Protein AF-A0A2N6EZI2-F1 (afdb_monomer_lite)

Secondary structure (DSSP, 8-state):
-------------TTHHHHHHHHT--EEEEETTTTEEEEEEEETTEEEEEEEE-SSEEEEEEETTEEEEEEPP-

Sequence (74 aa):
MEKKNQQIKFNYPDSLVPWLEKTKTTIIMSTYQTGKIMIIGQYDGQLDIRYKNFPRPMGMYAHKNLIWAGLGHG

Structure (mmCIF, N/CA/C/O backbone):
data_AF-A0A2N6EZI2-F1
#
_entry.id   AF-A0A2N6EZI2-F1
#
loop_
_atom_site.group_PDB
_atom_site.id
_atom_site.type_symbol
_atom_site.label_atom_id
_atom_site.label_alt_id
_atom_site.label_comp_id
_atom_site.label_asym_id
_atom_site.label_entity_id
_atom_site.label_seq_id
_atom_site.pdbx_PDB_ins_code
_atom_site.Cartn_x
_atom_site.Cartn_y
_atom_site.Cartn_z
_atom_site.occupancy
_atom_site.B_iso_or_equiv
_atom_site.auth_seq_id
_atom_site.auth_comp_id
_atom_site.auth_asym_id
_atom_site.auth_atom_id
_atom_site.pdbx_PDB_model_num
ATOM 1 N N . MET A 1 1 ? -1.953 -25.231 -18.574 1.00 43.41 1 MET A N 1
ATOM 2 C CA . MET A 1 1 ? -1.026 -25.201 -17.422 1.00 43.41 1 MET A CA 1
ATOM 3 C C . MET A 1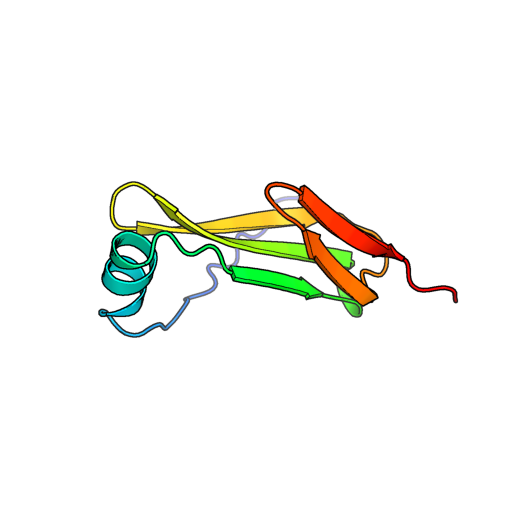 1 ? -1.806 -24.727 -16.210 1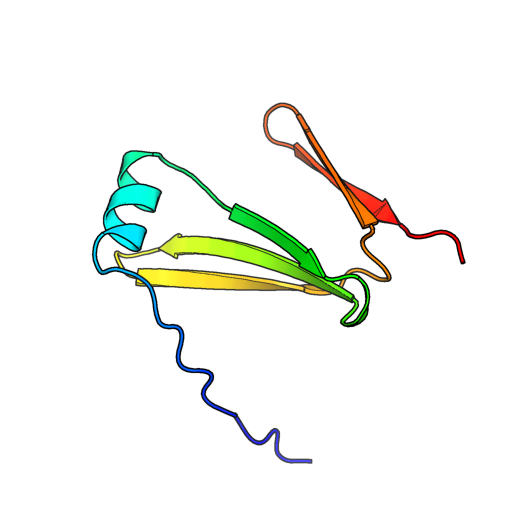.00 43.41 1 MET A C 1
ATOM 5 O O . MET A 1 1 ? -2.224 -23.576 -16.191 1.00 43.41 1 MET A O 1
ATOM 9 N N . GLU A 1 2 ? -2.069 -25.611 -15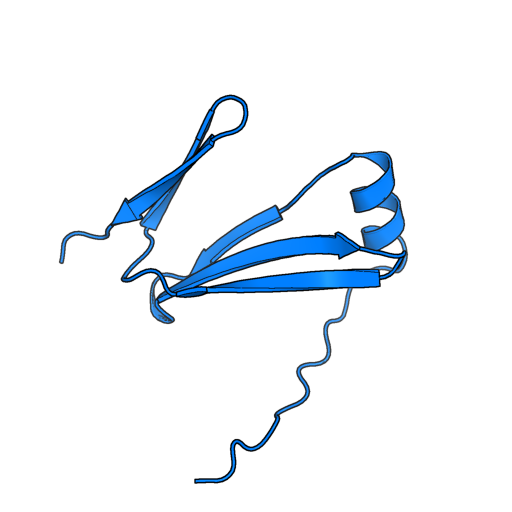.250 1.00 47.53 2 GLU A N 1
ATOM 10 C CA . GLU A 1 2 ? -2.655 -25.230 -13.959 1.00 47.53 2 GLU A CA 1
ATOM 11 C C . GLU A 1 2 ? -1.721 -24.242 -13.252 1.00 47.53 2 GLU A C 1
ATOM 13 O O . GLU A 1 2 ? -0.546 -24.538 -13.019 1.00 47.53 2 GLU A O 1
ATOM 18 N N . LYS A 1 3 ? -2.224 -23.047 -12.920 1.00 57.00 3 LYS A N 1
ATOM 19 C CA . LYS A 1 3 ? -1.514 -22.145 -12.012 1.00 57.00 3 LYS A CA 1
ATOM 20 C C . LYS A 1 3 ? -1.522 -22.804 -10.636 1.00 57.00 3 LYS A C 1
ATOM 22 O O . LYS A 1 3 ? -2.540 -22.779 -9.953 1.00 57.00 3 LYS A O 1
ATOM 27 N N . LYS A 1 4 ? -0.394 -23.386 -10.224 1.00 56.75 4 LYS A N 1
ATOM 28 C CA . LYS A 1 4 ? -0.176 -23.757 -8.822 1.00 56.75 4 LYS A CA 1
ATOM 29 C C . LYS A 1 4 ? -0.307 -22.484 -7.982 1.00 56.75 4 LYS A C 1
ATOM 31 O O . LYS A 1 4 ? 0.586 -21.641 -8.007 1.00 56.75 4 LYS A O 1
ATOM 36 N N . ASN A 1 5 ? -1.427 -22.326 -7.280 1.00 63.31 5 ASN A N 1
ATOM 37 C CA . ASN A 1 5 ? -1.587 -21.267 -6.292 1.00 63.31 5 ASN A CA 1
ATOM 38 C C . ASN A 1 5 ? -0.629 -21.565 -5.136 1.00 63.31 5 ASN A C 1
ATOM 40 O O . ASN A 1 5 ? -0.874 -22.455 -4.326 1.00 63.31 5 ASN A O 1
ATOM 44 N N . GLN A 1 6 ? 0.486 -20.842 -5.077 1.00 63.91 6 GLN A N 1
ATOM 45 C CA . GLN A 1 6 ? 1.307 -20.799 -3.876 1.00 63.91 6 GLN A CA 1
ATOM 46 C C . GLN A 1 6 ? 0.695 -19.777 -2.925 1.00 63.91 6 GLN A C 1
ATOM 48 O O . GLN A 1 6 ? 0.639 -18.586 -3.229 1.00 63.91 6 GLN A O 1
ATOM 53 N N . GLN A 1 7 ? 0.217 -20.250 -1.777 1.00 66.06 7 GLN A N 1
ATOM 54 C CA . GLN A 1 7 ? -0.258 -19.377 -0.716 1.00 66.06 7 GLN A CA 1
ATOM 55 C C . GLN A 1 7 ? 0.953 -18.724 -0.043 1.00 66.06 7 GLN A C 1
ATOM 57 O O . GLN A 1 7 ? 1.670 -19.357 0.731 1.00 66.06 7 GLN A O 1
ATOM 62 N N . ILE A 1 8 ? 1.197 -17.454 -0.358 1.00 74.19 8 ILE A N 1
ATOM 63 C CA . ILE A 1 8 ? 2.194 -16.644 0.343 1.00 74.19 8 ILE A CA 1
ATOM 64 C C . ILE A 1 8 ? 1.557 -16.195 1.659 1.00 74.19 8 ILE A C 1
ATOM 66 O O . ILE A 1 8 ? 0.566 -15.466 1.652 1.00 74.19 8 ILE A O 1
ATOM 70 N N . LYS A 1 9 ? 2.099 -16.653 2.794 1.00 79.69 9 LYS A N 1
ATOM 71 C CA . LYS A 1 9 ? 1.681 -16.163 4.113 1.00 79.69 9 LYS A CA 1
ATOM 72 C C . LYS A 1 9 ? 2.312 -14.795 4.353 1.00 79.69 9 LYS A C 1
ATOM 74 O O . LYS A 1 9 ? 3.533 -14.684 4.429 1.00 79.69 9 LYS A O 1
ATOM 79 N N . PHE A 1 10 ? 1.478 -13.771 4.471 1.00 79.81 10 PHE A N 1
ATOM 80 C CA . PHE A 1 10 ? 1.913 -12.440 4.872 1.00 79.81 10 PHE A CA 1
ATOM 81 C C . PHE A 1 10 ? 1.868 -12.344 6.392 1.00 79.81 10 PHE A C 1
ATOM 83 O O . PHE A 1 10 ? 0.796 -12.419 6.984 1.00 79.81 10 PHE A O 1
ATOM 90 N N . ASN A 1 11 ? 3.033 -12.172 7.009 1.00 89.50 11 ASN A N 1
ATOM 91 C CA . ASN A 1 11 ? 3.132 -11.875 8.431 1.00 89.50 11 ASN A CA 1
ATOM 92 C C . ASN A 1 11 ? 3.237 -10.360 8.598 1.00 89.50 11 ASN A C 1
ATOM 94 O O . ASN A 1 11 ? 4.186 -9.742 8.114 1.00 89.50 11 ASN A O 1
ATOM 98 N N . TYR A 1 12 ? 2.264 -9.772 9.277 1.00 90.81 12 TYR A N 1
ATOM 99 C CA . TYR A 1 12 ? 2.229 -8.361 9.637 1.00 90.81 12 TYR A CA 1
ATOM 100 C C . TYR A 1 12 ? 1.661 -8.230 11.054 1.00 90.81 12 TYR A C 1
ATOM 102 O O . TYR A 1 12 ? 0.941 -9.125 11.495 1.00 90.81 12 TYR A O 1
ATOM 110 N N . PRO A 1 13 ? 1.999 -7.165 11.798 1.00 94.44 13 PRO A N 1
ATOM 111 C CA . PRO A 1 13 ? 1.444 -6.971 13.130 1.00 94.44 13 PRO A CA 1
ATOM 112 C C . PRO A 1 13 ? -0.066 -6.732 13.049 1.00 94.44 13 PRO A C 1
ATOM 114 O O . PRO A 1 13 ? -0.532 -6.050 12.135 1.00 94.44 13 PRO A O 1
ATOM 117 N N . ASP A 1 14 ? -0.814 -7.200 14.049 1.00 94.31 14 ASP A N 1
ATOM 118 C CA . ASP A 1 14 ? -2.277 -7.031 14.125 1.00 94.31 14 ASP A CA 1
ATOM 119 C C . ASP A 1 14 ? -2.714 -5.555 14.074 1.00 94.31 14 ASP A C 1
ATOM 121 O O . ASP A 1 14 ? -3.835 -5.229 13.692 1.00 94.31 14 ASP A O 1
ATOM 125 N N . SER A 1 15 ? -1.804 -4.636 14.407 1.00 96.31 15 SER A N 1
ATOM 126 C CA . SER A 1 15 ? -2.018 -3.192 14.345 1.00 96.31 15 SER A CA 1
ATOM 127 C C . SER A 1 15 ? -1.935 -2.591 12.939 1.00 96.31 15 SER A C 1
ATOM 129 O O . SER A 1 15 ? -2.355 -1.446 12.767 1.00 96.31 15 SER A O 1
ATOM 131 N N . LEU A 1 16 ? -1.427 -3.312 11.929 1.00 95.75 16 LEU A N 1
ATOM 132 C CA . LEU A 1 16 ? -1.213 -2.756 10.587 1.00 95.75 16 LEU A CA 1
ATOM 133 C C . LEU A 1 16 ? -2.527 -2.331 9.926 1.00 95.75 16 LEU A C 1
ATOM 135 O O . LEU A 1 16 ? -2.629 -1.206 9.443 1.00 95.75 16 LEU A O 1
ATOM 139 N N . VAL A 1 17 ? -3.528 -3.213 9.904 1.00 96.50 17 VAL A N 1
ATOM 140 C CA . VAL A 1 17 ? -4.819 -2.930 9.260 1.00 96.50 17 VAL A CA 1
ATOM 141 C C . VAL A 1 17 ? -5.555 -1.776 9.962 1.00 96.50 17 VAL A C 1
ATOM 143 O O . VAL A 1 17 ? -5.881 -0.803 9.276 1.00 96.50 17 VAL A O 1
ATOM 146 N N . PRO A 1 18 ? -5.711 -1.777 11.306 1.00 97.12 18 PRO A N 1
ATOM 147 C CA . PRO A 1 18 ? -6.257 -0.627 12.031 1.00 97.12 18 PRO A CA 1
ATOM 148 C C . PRO A 1 18 ? -5.488 0.677 11.782 1.00 97.12 18 PRO A C 1
ATOM 150 O O . PRO A 1 18 ? -6.079 1.755 11.704 1.00 97.12 18 PRO A O 1
ATOM 153 N N . TRP A 1 19 ? -4.161 0.605 11.647 1.00 97.38 19 TRP A N 1
ATOM 154 C CA . TRP A 1 19 ? -3.337 1.776 11.360 1.00 97.38 19 TRP A CA 1
ATOM 155 C C . TRP A 1 19 ? -3.573 2.319 9.944 1.00 97.38 19 TRP A C 1
ATOM 157 O O . TRP A 1 19 ? -3.744 3.532 9.786 1.00 97.38 19 TRP A O 1
ATOM 167 N N . LEU A 1 20 ? -3.633 1.452 8.926 1.00 97.12 20 LEU A N 1
ATOM 168 C CA . LEU A 1 20 ? -3.932 1.838 7.540 1.00 97.12 20 LEU A CA 1
ATOM 169 C C . LEU A 1 20 ? -5.309 2.502 7.435 1.00 97.12 20 LEU A C 1
ATOM 171 O O . LEU A 1 20 ? -5.439 3.547 6.794 1.00 97.12 20 LEU A O 1
ATOM 175 N N . GLU A 1 21 ? -6.312 1.941 8.113 1.00 96.38 21 GLU A N 1
ATOM 176 C CA . GLU A 1 21 ? -7.662 2.500 8.174 1.00 96.38 21 GLU A CA 1
ATOM 177 C C . GLU A 1 21 ? -7.679 3.878 8.844 1.00 96.38 21 GLU A C 1
ATOM 179 O O . GLU A 1 21 ? -8.120 4.860 8.241 1.00 96.38 21 GLU A O 1
ATOM 184 N N . LYS A 1 22 ? -7.130 3.980 10.062 1.00 97.38 22 LYS A N 1
ATOM 185 C CA . LYS A 1 22 ? -7.116 5.226 10.842 1.00 97.38 22 LYS A CA 1
ATOM 186 C C . LYS A 1 22 ? -6.379 6.356 10.126 1.00 97.38 22 LYS A C 1
ATOM 188 O O . LYS A 1 22 ? -6.793 7.511 10.206 1.00 97.38 22 LYS A O 1
ATOM 193 N N . THR A 1 23 ? -5.277 6.039 9.451 1.00 97.12 23 THR A N 1
ATOM 194 C CA . THR A 1 23 ? -4.447 7.034 8.756 1.00 97.12 23 THR A CA 1
ATOM 195 C C . THR A 1 23 ? -4.910 7.317 7.331 1.00 97.12 23 THR A C 1
ATOM 197 O O . THR A 1 23 ? -4.399 8.250 6.716 1.00 97.12 23 THR A O 1
ATOM 200 N N . LYS A 1 24 ? -5.881 6.550 6.809 1.00 94.38 24 LYS A N 1
ATOM 201 C CA . LYS A 1 24 ? -6.319 6.603 5.405 1.00 94.38 24 LYS A CA 1
ATOM 202 C C . LYS A 1 24 ? -5.140 6.463 4.432 1.00 94.38 24 LYS A C 1
ATOM 204 O O . LYS A 1 24 ? -5.085 7.135 3.403 1.00 94.38 24 LYS A O 1
ATOM 209 N N . THR A 1 25 ? -4.183 5.602 4.776 1.00 94.50 25 THR A N 1
ATOM 210 C CA . THR A 1 25 ? -2.928 5.438 4.031 1.00 94.50 25 THR A CA 1
ATOM 211 C C . THR A 1 25 ? -3.013 4.266 3.062 1.00 94.50 25 THR A C 1
ATOM 213 O O . THR A 1 25 ? -3.570 3.215 3.366 1.00 94.50 25 THR A O 1
ATOM 216 N N . THR A 1 26 ? -2.403 4.430 1.891 1.00 93.94 26 THR A N 1
ATOM 217 C CA . THR A 1 26 ? -2.090 3.343 0.957 1.00 93.94 26 THR A CA 1
ATOM 218 C C . THR A 1 26 ? -0.586 3.333 0.719 1.00 93.94 26 THR A C 1
ATOM 220 O O . THR A 1 26 ? 0.009 4.377 0.450 1.00 93.94 26 THR A O 1
ATOM 223 N N . ILE A 1 27 ? 0.032 2.160 0.813 1.00 93.81 27 ILE A N 1
ATOM 224 C CA . ILE A 1 27 ? 1.452 1.957 0.532 1.00 93.81 27 ILE A CA 1
ATOM 225 C C . ILE A 1 27 ? 1.578 1.481 -0.911 1.00 93.81 27 ILE A C 1
ATOM 227 O O . ILE A 1 27 ? 0.890 0.556 -1.340 1.00 93.81 27 ILE A O 1
ATOM 231 N N . ILE A 1 28 ? 2.473 2.105 -1.669 1.00 93.75 28 ILE A N 1
ATOM 232 C CA . ILE A 1 28 ? 2.748 1.731 -3.055 1.00 93.75 28 ILE A CA 1
ATOM 233 C C . ILE A 1 28 ? 4.226 1.395 -3.169 1.00 93.75 28 ILE A C 1
ATOM 235 O O . ILE A 1 28 ? 5.071 2.129 -2.661 1.00 93.75 28 ILE A O 1
ATOM 239 N N . MET A 1 29 ? 4.532 0.283 -3.833 1.00 92.75 29 MET A N 1
ATOM 240 C CA . MET A 1 29 ? 5.893 -0.212 -4.011 1.00 92.75 29 MET A CA 1
ATOM 241 C C . MET A 1 29 ? 6.133 -0.598 -5.468 1.00 92.75 29 MET A C 1
ATOM 243 O O . MET A 1 29 ? 5.368 -1.365 -6.052 1.00 92.75 29 MET A O 1
ATOM 247 N N . SER A 1 30 ? 7.219 -0.102 -6.053 1.00 92.38 30 SER A N 1
ATOM 248 C CA . SER A 1 30 ? 7.737 -0.577 -7.332 1.00 92.38 30 SER A CA 1
ATOM 249 C C . SER A 1 30 ? 8.634 -1.794 -7.120 1.00 92.38 30 SER A C 1
ATOM 251 O O . SER A 1 30 ? 9.427 -1.860 -6.185 1.00 92.38 30 SER A O 1
ATOM 253 N N . THR A 1 31 ? 8.528 -2.771 -8.014 1.00 91.12 31 THR A N 1
ATOM 254 C CA . THR A 1 31 ? 9.381 -3.961 -8.018 1.00 91.12 31 THR A CA 1
ATOM 255 C C . THR A 1 31 ? 10.052 -4.083 -9.382 1.00 91.12 31 THR A C 1
ATOM 257 O O . THR A 1 31 ? 9.442 -4.503 -10.366 1.00 91.12 31 THR A O 1
ATOM 260 N N . TYR A 1 32 ? 11.313 -3.648 -9.452 1.00 88.94 32 TYR A N 1
ATOM 261 C CA . TYR A 1 32 ? 12.041 -3.492 -10.715 1.00 88.94 32 TYR A CA 1
ATOM 262 C C . TYR A 1 32 ? 12.141 -4.805 -11.501 1.00 88.94 32 TYR A C 1
ATOM 264 O O . TYR A 1 32 ? 11.724 -4.877 -12.655 1.00 88.94 32 TYR A O 1
ATOM 272 N N . GLN A 1 33 ? 12.640 -5.857 -10.843 1.00 87.12 33 GLN A N 1
ATOM 273 C CA . GLN A 1 33 ? 12.938 -7.144 -11.479 1.00 87.12 33 GLN A CA 1
ATOM 274 C C . GLN A 1 33 ? 11.680 -7.917 -11.889 1.00 87.12 33 GLN A C 1
ATOM 276 O O . GLN A 1 33 ? 11.664 -8.584 -12.917 1.00 87.12 33 GLN A O 1
ATOM 281 N N . THR A 1 34 ? 10.605 -7.825 -11.104 1.00 90.50 34 THR A N 1
ATOM 282 C CA . THR A 1 34 ? 9.358 -8.558 -11.375 1.00 90.50 34 THR A CA 1
ATOM 283 C C . THR A 1 34 ? 8.379 -7.764 -12.243 1.00 90.50 34 THR A C 1
ATOM 285 O O . THR A 1 34 ? 7.363 -8.318 -12.672 1.00 90.50 34 THR A O 1
ATOM 288 N N . GLY A 1 35 ? 8.667 -6.486 -12.518 1.00 92.88 35 GLY A N 1
ATOM 289 C CA . GLY A 1 35 ? 7.853 -5.633 -13.380 1.00 92.88 35 GLY A CA 1
ATOM 290 C C . GLY A 1 35 ? 6.451 -5.386 -12.824 1.00 92.88 35 GLY A C 1
ATOM 291 O O . GLY A 1 35 ? 5.461 -5.479 -13.560 1.00 92.88 35 GLY A O 1
ATOM 292 N N . LYS A 1 36 ? 6.338 -5.135 -11.514 1.00 93.06 36 LYS A N 1
ATOM 293 C CA . LYS A 1 36 ? 5.049 -4.860 -10.862 1.00 93.06 36 LYS A CA 1
ATOM 294 C C . LYS A 1 36 ? 5.099 -3.611 -9.999 1.00 93.06 36 LYS A C 1
ATOM 296 O O . LYS A 1 36 ? 6.114 -3.290 -9.385 1.00 93.06 36 LYS A O 1
ATOM 301 N N . ILE A 1 37 ? 3.957 -2.950 -9.908 1.00 94.06 37 ILE A N 1
ATOM 302 C CA . ILE A 1 37 ? 3.638 -2.011 -8.842 1.00 94.06 37 ILE A CA 1
ATOM 303 C C . ILE A 1 37 ? 2.679 -2.736 -7.902 1.00 94.06 37 ILE A C 1
ATOM 305 O O . ILE A 1 37 ? 1.634 -3.223 -8.340 1.00 94.06 37 ILE A O 1
ATOM 309 N N . MET A 1 38 ? 3.059 -2.845 -6.636 1.00 94.00 38 MET A N 1
ATOM 310 C CA . MET A 1 38 ? 2.229 -3.380 -5.565 1.00 94.00 38 MET A CA 1
ATOM 311 C C . MET A 1 38 ? 1.515 -2.221 -4.872 1.00 94.00 38 MET A C 1
ATOM 313 O O . MET A 1 38 ? 2.131 -1.195 -4.585 1.00 94.00 38 MET A O 1
ATOM 317 N N . ILE A 1 39 ? 0.224 -2.392 -4.618 1.00 94.88 39 ILE A N 1
ATOM 318 C CA . ILE A 1 39 ? -0.623 -1.441 -3.903 1.00 94.88 39 ILE A CA 1
ATOM 319 C C . ILE A 1 39 ? -1.142 -2.175 -2.673 1.00 94.88 39 ILE A C 1
ATOM 321 O O . ILE A 1 39 ? -1.827 -3.186 -2.818 1.00 94.88 39 ILE A O 1
ATOM 325 N N . ILE A 1 40 ? -0.778 -1.692 -1.492 1.00 95.00 40 ILE A N 1
ATOM 326 C CA . ILE A 1 40 ? -1.124 -2.286 -0.204 1.00 95.00 40 ILE A CA 1
ATOM 327 C C . ILE A 1 40 ? -1.984 -1.284 0.554 1.00 95.00 40 ILE A C 1
ATOM 329 O O . ILE A 1 40 ? -1.571 -0.149 0.804 1.00 95.00 40 ILE A O 1
ATOM 333 N N . GLY A 1 41 ? -3.170 -1.714 0.940 1.00 96.12 41 GLY A N 1
ATOM 334 C CA . GLY A 1 41 ? -4.080 -0.935 1.759 1.00 96.12 41 GLY A CA 1
ATOM 335 C C . GLY A 1 41 ? -4.903 -1.849 2.644 1.00 96.12 41 GLY A C 1
ATOM 336 O O . GLY A 1 41 ? -4.518 -2.984 2.926 1.00 96.12 41 GLY A O 1
ATOM 337 N N . GLN A 1 42 ? -6.050 -1.341 3.067 1.00 95.81 42 GLN A N 1
ATOM 338 C CA . GLN A 1 42 ? -7.056 -2.147 3.731 1.00 95.81 42 GLN A CA 1
ATOM 339 C C . GLN A 1 42 ? -8.400 -1.976 3.034 1.00 95.81 42 GLN A C 1
ATOM 341 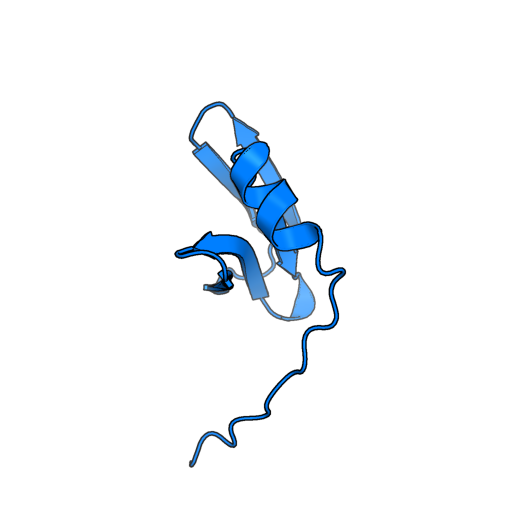O O . GLN A 1 42 ? -8.708 -0.892 2.525 1.00 95.81 42 GLN A O 1
ATOM 346 N N . TYR A 1 43 ? -9.176 -3.047 3.016 1.00 94.81 43 TYR A N 1
ATOM 347 C CA . TYR A 1 43 ? -10.559 -3.038 2.582 1.00 94.81 43 TYR A CA 1
ATOM 348 C C . TYR A 1 43 ? -11.348 -3.997 3.468 1.00 94.81 43 TYR A C 1
ATOM 350 O O . TYR A 1 43 ? -10.917 -5.128 3.681 1.00 94.81 43 TYR A O 1
ATOM 358 N N . ASP A 1 44 ? -12.486 -3.535 3.985 1.00 93.75 44 ASP A N 1
ATOM 359 C CA . ASP A 1 44 ? -13.388 -4.328 4.830 1.00 93.75 44 ASP A CA 1
ATOM 360 C C . ASP A 1 44 ? -12.685 -4.982 6.039 1.00 93.75 44 ASP A C 1
ATOM 362 O O . ASP A 1 44 ? -12.849 -6.165 6.336 1.00 93.75 44 ASP A O 1
ATOM 366 N N . GLY A 1 45 ? -11.814 -4.215 6.708 1.00 92.19 45 GLY A N 1
ATOM 367 C CA . GLY A 1 45 ? -11.089 -4.678 7.896 1.00 92.19 45 GLY A CA 1
ATOM 368 C C . GLY A 1 45 ? -10.016 -5.733 7.609 1.00 92.19 45 GLY A C 1
ATOM 369 O O . GLY A 1 45 ? -9.506 -6.361 8.537 1.00 92.19 45 GLY A O 1
ATOM 370 N N . GLN A 1 46 ? -9.649 -5.931 6.342 1.00 92.50 46 GLN A N 1
ATOM 371 C CA . GLN A 1 46 ? -8.629 -6.887 5.919 1.00 92.50 46 GLN A CA 1
ATOM 372 C C . GLN A 1 46 ? -7.539 -6.204 5.095 1.00 92.50 46 GLN A C 1
ATOM 374 O O . GLN A 1 46 ? -7.759 -5.171 4.463 1.00 92.50 46 GLN A O 1
ATOM 379 N N . LEU A 1 47 ? -6.340 -6.791 5.097 1.00 93.81 47 LEU A N 1
ATOM 380 C CA . LEU A 1 47 ? -5.245 -6.334 4.248 1.00 93.81 47 LEU A CA 1
ATOM 381 C C . LEU A 1 47 ? -5.599 -6.596 2.776 1.00 93.81 47 LEU A C 1
ATOM 383 O O . LEU A 1 47 ? -5.827 -7.740 2.387 1.00 93.81 47 LEU A O 1
ATOM 387 N N . ASP A 1 48 ? -5.599 -5.548 1.957 1.00 94.00 48 ASP A N 1
ATOM 388 C CA . ASP A 1 48 ? -5.841 -5.635 0.515 1.00 94.00 48 ASP A CA 1
ATOM 389 C C . ASP A 1 48 ? -4.526 -5.393 -0.229 1.00 94.00 48 ASP A C 1
ATOM 391 O O . ASP A 1 48 ? -3.888 -4.348 -0.067 1.00 94.00 48 ASP A O 1
ATOM 395 N N . ILE A 1 49 ? -4.104 -6.367 -1.038 1.00 92.38 49 ILE A N 1
ATOM 396 C CA . ILE A 1 49 ? -2.880 -6.289 -1.839 1.00 92.38 49 ILE A CA 1
ATOM 397 C C . ILE A 1 49 ? -3.243 -6.487 -3.302 1.00 92.38 49 ILE A C 1
ATOM 399 O O . ILE A 1 49 ? -3.705 -7.551 -3.719 1.00 92.38 49 ILE A O 1
ATOM 403 N N . ARG A 1 50 ? -2.959 -5.470 -4.112 1.00 93.00 50 ARG A N 1
ATOM 404 C CA . ARG A 1 50 ? -3.181 -5.493 -5.558 1.00 93.00 50 ARG A CA 1
ATOM 405 C C . ARG A 1 50 ? -1.876 -5.313 -6.304 1.00 93.00 50 ARG A C 1
ATOM 407 O O . ARG A 1 50 ? -0.929 -4.697 -5.819 1.00 93.00 50 ARG A O 1
ATOM 414 N N . TYR A 1 51 ? -1.855 -5.816 -7.531 1.00 92.81 51 TYR A N 1
ATOM 415 C CA . TYR A 1 51 ? -0.704 -5.718 -8.412 1.00 92.81 51 TYR A CA 1
ATOM 416 C C . TYR A 1 51 ? -1.106 -5.102 -9.741 1.00 92.81 51 TYR A C 1
ATOM 418 O O . TYR A 1 51 ? -2.092 -5.508 -10.357 1.00 92.81 51 TYR A O 1
ATOM 426 N N . LYS A 1 52 ? -0.283 -4.178 -10.225 1.00 92.62 52 LYS A N 1
ATOM 427 C CA . LYS A 1 52 ? -0.337 -3.674 -11.593 1.00 92.62 52 LYS A CA 1
ATOM 428 C C . LYS A 1 52 ? 0.953 -4.057 -12.299 1.00 92.62 52 LYS A C 1
ATOM 430 O O . LYS A 1 52 ? 2.037 -3.769 -11.801 1.00 92.62 52 LYS A O 1
ATOM 435 N N . ASN A 1 53 ? 0.847 -4.714 -13.450 1.00 93.88 53 ASN A N 1
ATOM 43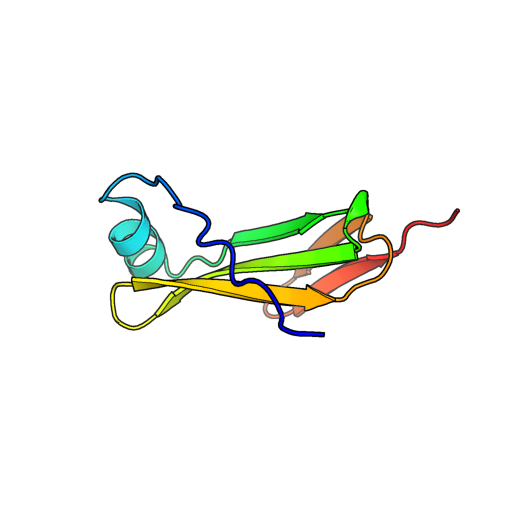6 C CA . ASN A 1 53 ? 2.022 -4.953 -14.282 1.00 93.88 53 ASN A CA 1
ATOM 437 C C . ASN A 1 53 ? 2.513 -3.610 -14.829 1.00 93.88 53 ASN A C 1
ATOM 439 O O . ASN A 1 53 ? 1.727 -2.832 -15.372 1.00 93.88 53 ASN A O 1
ATOM 443 N N . PHE A 1 54 ? 3.802 -3.344 -14.668 1.00 92.38 54 PHE A N 1
ATOM 444 C CA . PHE A 1 54 ? 4.453 -2.139 -15.159 1.00 92.38 54 PHE A CA 1
ATOM 445 C C . PHE A 1 54 ? 5.901 -2.503 -15.489 1.00 92.38 54 PHE A C 1
ATOM 447 O O . PHE A 1 54 ? 6.593 -3.004 -14.607 1.00 92.38 54 PHE A O 1
ATOM 454 N N . PRO A 1 55 ? 6.376 -2.334 -16.729 1.00 90.12 55 PRO A N 1
ATOM 455 C CA . PRO A 1 55 ? 7.719 -2.766 -17.098 1.00 90.12 55 PRO A CA 1
ATOM 456 C C . PRO A 1 55 ? 8.777 -1.906 -16.397 1.00 90.12 55 PRO A C 1
AT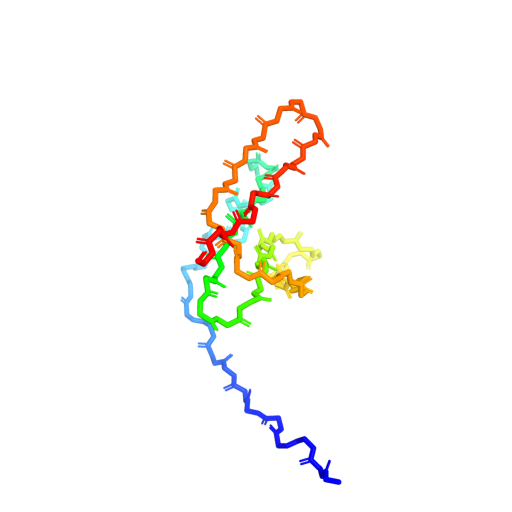OM 458 O O . PRO A 1 55 ? 8.734 -0.686 -16.488 1.00 90.12 55 PRO A O 1
ATOM 461 N N . ARG A 1 56 ? 9.733 -2.548 -15.709 1.00 87.06 56 ARG A N 1
ATOM 462 C CA . ARG A 1 56 ? 10.903 -1.902 -15.076 1.00 87.06 56 ARG A CA 1
ATOM 463 C C . ARG A 1 56 ? 10.561 -0.612 -14.297 1.00 87.06 56 ARG A C 1
ATOM 465 O O . ARG A 1 56 ? 11.101 0.447 -14.619 1.00 87.06 56 ARG A O 1
ATOM 472 N N . PRO A 1 57 ? 9.672 -0.658 -13.284 1.00 89.62 57 PRO A N 1
ATOM 473 C CA . PRO A 1 57 ? 9.342 0.526 -12.500 1.00 89.62 57 PRO A CA 1
ATOM 474 C C . PRO A 1 57 ? 10.561 0.903 -11.646 1.00 89.62 57 PRO A C 1
ATOM 476 O O . PRO A 1 57 ? 11.001 0.089 -10.832 1.00 89.62 57 PRO A O 1
ATOM 479 N N . MET A 1 58 ? 11.117 2.105 -11.831 1.00 85.50 58 MET A N 1
ATOM 480 C CA . MET A 1 58 ? 12.277 2.583 -11.054 1.00 85.50 58 MET A CA 1
ATOM 481 C C . MET A 1 58 ? 11.889 3.673 -10.058 1.00 85.50 58 MET A C 1
ATOM 483 O O . MET A 1 58 ? 11.984 3.468 -8.853 1.00 85.50 58 MET A O 1
ATOM 487 N N . GLY A 1 59 ? 11.432 4.823 -10.556 1.00 87.62 59 GLY A N 1
ATOM 488 C CA . GLY A 1 59 ? 11.018 5.954 -9.727 1.00 87.62 59 GLY A CA 1
ATOM 489 C C . GLY A 1 59 ? 9.506 6.003 -9.546 1.00 87.62 59 GLY A C 1
ATOM 490 O O . GLY A 1 59 ? 8.761 5.662 -10.465 1.00 87.62 59 GLY A O 1
ATOM 491 N N . MET A 1 60 ? 9.049 6.467 -8.386 1.00 90.81 60 MET A N 1
ATOM 492 C CA . MET A 1 60 ? 7.647 6.812 -8.154 1.00 90.81 60 MET A CA 1
ATOM 493 C C . MET A 1 60 ? 7.550 8.237 -7.625 1.00 90.81 60 MET A C 1
ATOM 495 O O . MET A 1 60 ? 8.387 8.671 -6.837 1.00 90.81 60 MET A O 1
ATOM 499 N N . TYR A 1 61 ? 6.519 8.954 -8.052 1.00 92.31 61 TYR A N 1
ATOM 500 C CA . TYR A 1 61 ? 6.235 10.309 -7.602 1.00 92.31 61 TYR A CA 1
ATOM 501 C C . TYR A 1 61 ? 4.741 10.456 -7.338 1.00 92.31 61 TYR A C 1
ATOM 503 O O . TYR A 1 61 ? 3.922 10.053 -8.161 1.00 92.31 61 TYR A O 1
ATOM 511 N N . ALA A 1 62 ? 4.385 11.037 -6.197 1.00 90.62 62 ALA A N 1
ATOM 512 C CA . ALA A 1 62 ? 3.002 11.318 -5.842 1.00 90.62 62 ALA A CA 1
ATOM 513 C C . ALA A 1 62 ? 2.786 12.831 -5.775 1.00 90.62 62 ALA A C 1
ATOM 515 O O . ALA A 1 62 ? 3.566 13.553 -5.153 1.00 90.62 62 ALA A O 1
ATOM 516 N N . HIS A 1 63 ? 1.711 13.308 -6.400 1.00 91.69 63 HIS A N 1
ATOM 517 C CA . HIS A 1 63 ? 1.288 14.700 -6.309 1.00 91.69 63 HIS A CA 1
ATOM 518 C C . HIS A 1 63 ? -0.234 14.793 -6.294 1.00 91.69 63 HIS A C 1
ATOM 520 O O . HIS A 1 63 ? -0.902 14.368 -7.240 1.00 91.69 63 HIS A O 1
ATOM 526 N N . LYS A 1 64 ? -0.781 15.389 -5.226 1.00 89.75 64 LYS A N 1
ATOM 527 C CA . LYS A 1 64 ? -2.227 15.437 -4.966 1.00 89.75 64 LYS A CA 1
ATOM 528 C C . LYS A 1 64 ? -2.816 14.018 -5.028 1.00 89.75 64 LYS A C 1
ATOM 530 O O . LYS A 1 64 ? -2.392 13.157 -4.269 1.00 89.75 64 LYS A O 1
ATOM 535 N N . ASN A 1 65 ? -3.730 13.770 -5.966 1.00 87.94 65 ASN A N 1
ATOM 536 C CA . ASN A 1 65 ? -4.432 12.495 -6.134 1.00 87.94 65 ASN A CA 1
ATOM 537 C C . ASN A 1 65 ? -3.861 11.652 -7.287 1.00 87.94 65 ASN A C 1
ATOM 539 O O . ASN A 1 65 ? -4.529 10.746 -7.780 1.00 87.94 65 ASN A O 1
ATOM 543 N N . LEU A 1 66 ? -2.655 11.979 -7.761 1.00 90.38 66 LEU A N 1
ATOM 544 C CA . LEU A 1 66 ? -2.002 11.301 -8.877 1.00 90.38 66 LEU A CA 1
ATOM 545 C C . LEU A 1 66 ? -0.701 10.645 -8.426 1.00 90.38 66 LEU A C 1
ATOM 547 O O . LEU A 1 66 ? 0.083 11.226 -7.673 1.00 90.38 66 LEU A O 1
ATOM 551 N N . ILE A 1 67 ? -0.464 9.447 -8.953 1.00 90.62 67 ILE A N 1
ATOM 552 C CA . ILE A 1 67 ? 0.781 8.698 -8.795 1.00 90.62 67 ILE A CA 1
ATOM 553 C C . ILE A 1 67 ? 1.376 8.473 -10.178 1.00 90.62 67 ILE A C 1
ATOM 555 O O . ILE A 1 67 ? 0.706 7.985 -11.090 1.00 90.62 67 ILE A O 1
ATOM 559 N N . TRP A 1 68 ? 2.651 8.805 -10.304 1.00 91.44 68 TRP A N 1
ATOM 560 C CA . TRP A 1 68 ? 3.463 8.616 -11.491 1.00 91.44 68 TRP A CA 1
ATOM 561 C C . TRP A 1 68 ? 4.509 7.543 -11.217 1.00 91.44 68 TRP A C 1
ATOM 563 O O . TRP A 1 68 ? 5.108 7.514 -10.142 1.00 91.44 68 TRP A O 1
ATOM 573 N N . ALA A 1 69 ? 4.744 6.680 -12.200 1.00 91.75 69 ALA A N 1
ATOM 574 C CA . ALA A 1 69 ? 5.818 5.700 -12.177 1.00 91.75 69 ALA A CA 1
ATOM 575 C C . ALA A 1 69 ? 6.717 5.928 -13.394 1.00 91.75 69 ALA A C 1
ATOM 577 O O . ALA A 1 69 ? 6.238 5.972 -14.528 1.00 91.75 69 ALA A O 1
ATOM 578 N N . GLY A 1 70 ? 8.011 6.104 -13.148 1.00 89.00 70 GLY A N 1
ATOM 579 C CA . GLY A 1 70 ? 9.030 6.244 -14.179 1.00 89.00 70 GLY A CA 1
ATOM 580 C C . GLY A 1 70 ? 9.515 4.882 -14.665 1.00 89.00 70 GLY A C 1
ATOM 581 O O . GLY A 1 70 ? 9.692 3.950 -13.872 1.00 89.00 70 GLY A O 1
ATOM 582 N N . LEU A 1 71 ? 9.756 4.785 -15.971 1.00 83.62 71 LEU A N 1
ATOM 583 C CA . LEU A 1 71 ? 10.363 3.615 -16.595 1.00 83.62 71 LEU A CA 1
ATOM 584 C C . LEU A 1 71 ? 11.880 3.627 -16.398 1.00 83.62 71 LEU A C 1
ATOM 586 O O . LEU A 1 71 ? 12.530 4.671 -16.492 1.00 83.62 71 LEU A O 1
ATOM 590 N N . GLY A 1 72 ? 12.443 2.444 -16.170 1.00 76.06 72 GLY A N 1
ATOM 591 C CA . GLY A 1 72 ? 13.869 2.218 -16.325 1.00 76.06 72 GLY A CA 1
ATOM 592 C C . GLY A 1 72 ? 14.292 2.262 -17.782 1.00 76.06 72 GLY A C 1
ATOM 593 O O . GLY A 1 72 ? 13.810 1.460 -18.581 1.00 76.06 72 GLY A O 1
ATOM 594 N N . HIS A 1 73 ? 15.200 3.180 -18.109 1.00 72.44 73 HIS A N 1
ATOM 595 C CA . HIS A 1 73 ? 15.949 3.125 -19.358 1.00 72.44 73 HIS A CA 1
ATOM 596 C C . HIS A 1 73 ? 17.013 2.036 -19.194 1.00 72.44 73 HIS A C 1
ATOM 598 O O . HIS A 1 73 ? 17.746 2.038 -18.204 1.00 72.44 73 HIS A O 1
ATOM 604 N N . GLY A 1 74 ? 16.987 1.057 -20.098 1.00 59.38 74 GLY A N 1
ATOM 605 C CA . GLY A 1 74 ? 18.023 0.031 -20.208 1.00 59.38 74 GLY A CA 1
ATOM 606 C C . GLY A 1 74 ? 19.165 0.494 -21.091 1.00 59.38 74 GLY A C 1
ATOM 607 O O . GLY A 1 74 ? 18.953 1.473 -21.841 1.00 59.38 74 GLY A O 1
#

pLDDT: mean 87.66, std 11.96, range [43.41, 97.38]

Radius of gyration: 14.6 Å; chains: 1; bounding box: 31×41×35 Å

Foldseek 3Di:
DDDPDDDDDDDDDLCPQVVLVVVVDWDWDDDQPVQWIWIWGDDPSHIDIDIDRHHRFDDWDDDDPDIDTDHDDD